Protein AF-A0A0H5R123-F1 (afdb_monomer_lite)

pLDDT: mean 74.41, std 20.27, range [29.59, 94.56]

Sequence (143 aa):
MINVGCIDVSYSIDGHSLGQSYWNNWDANTDRSYTTTIINLALFYDQINVVMILMERGANLLLKDTNGNTALHIASCRGHKTVVTMILNKLEPQAINLRNNAGATALHMAAAYYREDVIKELLKNLANPFITDNYENTALHLA

Secondary structure (DSSP, 8-state):
-----S-------------TTSGGG--TTS-HHHHHHHHHHHHHTT-HHHHHHHHHTT--TT---TTS--HHHHHHHHT-HHHHHHHHHHS-GGGGG---TTS--HHHHHHHTT-HHHHHHHHHTT--TT-B-TTS-BGGGG-

Structure (mmCIF, N/CA/C/O backbone):
data_AF-A0A0H5R123-F1
#
_entry.id   AF-A0A0H5R123-F1
#
loop_
_atom_site.group_PDB
_atom_site.id
_atom_site.type_symbol
_atom_site.label_atom_id
_atom_site.label_alt_id
_atom_site.label_comp_id
_atom_site.label_asym_id
_atom_site.label_entity_id
_atom_site.label_seq_id
_atom_site.pdbx_PDB_ins_code
_atom_site.Cartn_x
_atom_site.Cartn_y
_atom_site.Cartn_z
_atom_site.occupancy
_atom_site.B_iso_or_equiv
_atom_site.auth_seq_id
_atom_site.auth_comp_id
_atom_site.auth_asym_id
_atom_site.auth_atom_id
_atom_site.pdbx_PDB_model_num
ATOM 1 N N . MET A 1 1 ? 21.730 -8.437 -6.287 1.00 29.59 1 MET A N 1
ATOM 2 C CA . MET A 1 1 ? 22.257 -8.116 -4.944 1.00 29.59 1 MET A CA 1
ATOM 3 C C . MET A 1 1 ? 21.079 -7.729 -4.080 1.00 29.59 1 MET A C 1
ATOM 5 O O . MET A 1 1 ? 20.257 -6.933 -4.504 1.00 29.59 1 MET A O 1
ATOM 9 N N . ILE A 1 2 ? 20.953 -8.425 -2.962 1.00 30.33 2 ILE A N 1
ATOM 10 C CA . ILE A 1 2 ? 19.811 -8.459 -2.050 1.00 30.33 2 ILE A CA 1
ATOM 11 C C . ILE A 1 2 ? 20.010 -7.389 -0.973 1.00 30.33 2 ILE A C 1
ATOM 13 O O . ILE A 1 2 ? 21.144 -7.173 -0.556 1.00 30.33 2 ILE A O 1
ATOM 17 N N . ASN A 1 3 ? 18.897 -6.846 -0.475 1.00 32.62 3 ASN A N 1
ATOM 18 C CA . ASN A 1 3 ? 18.767 -6.073 0.764 1.00 32.62 3 ASN A CA 1
ATOM 19 C C . ASN A 1 3 ? 19.077 -4.563 0.693 1.00 32.62 3 ASN A C 1
ATOM 21 O O . ASN A 1 3 ? 20.191 -4.122 0.953 1.00 32.62 3 ASN A O 1
ATOM 25 N N . VAL A 1 4 ? 18.024 -3.769 0.487 1.00 32.66 4 VAL A N 1
ATOM 26 C CA . VAL A 1 4 ? 17.822 -2.531 1.253 1.00 32.66 4 VAL A CA 1
ATOM 27 C C . VAL A 1 4 ? 16.443 -2.626 1.891 1.00 32.66 4 VAL A C 1
ATOM 29 O O . VAL A 1 4 ? 15.412 -2.418 1.255 1.00 32.66 4 VAL A O 1
ATOM 32 N N . GLY A 1 5 ? 16.450 -3.097 3.137 1.00 32.12 5 GLY A N 1
ATOM 33 C CA . GLY A 1 5 ? 15.276 -3.233 3.978 1.00 32.12 5 GLY A CA 1
ATOM 34 C C . GLY A 1 5 ? 14.498 -1.927 4.106 1.00 32.12 5 GLY A C 1
ATOM 35 O O . GLY A 1 5 ? 14.991 -0.842 3.818 1.00 32.12 5 GLY A O 1
ATOM 36 N N . CYS A 1 6 ? 13.260 -2.048 4.573 1.00 35.75 6 CYS A N 1
ATOM 37 C CA . CYS A 1 6 ? 12.328 -0.951 4.821 1.00 35.75 6 CYS A CA 1
ATOM 38 C C . CYS A 1 6 ? 12.787 0.049 5.905 1.00 35.75 6 CYS A C 1
ATOM 40 O O . CYS A 1 6 ? 11.939 0.576 6.620 1.00 35.75 6 CYS A O 1
ATOM 42 N N . ILE A 1 7 ? 14.085 0.262 6.123 1.00 42.41 7 ILE A N 1
ATOM 43 C CA . ILE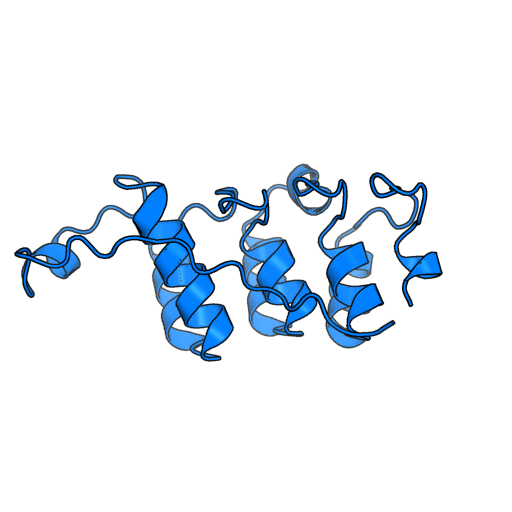 A 1 7 ? 14.592 1.008 7.267 1.00 42.41 7 ILE A CA 1
ATOM 44 C C . ILE A 1 7 ? 15.800 1.856 6.870 1.00 42.41 7 ILE A C 1
ATOM 46 O O . ILE A 1 7 ? 16.879 1.326 6.622 1.00 42.41 7 ILE A O 1
ATOM 50 N N . ASP A 1 8 ? 15.617 3.171 6.947 1.00 34.66 8 ASP A N 1
ATOM 51 C CA . ASP A 1 8 ? 16.628 4.047 7.528 1.00 34.66 8 ASP A CA 1
ATOM 52 C C . ASP A 1 8 ? 16.024 4.615 8.824 1.00 34.66 8 ASP A C 1
ATOM 54 O O . ASP A 1 8 ? 15.088 5.417 8.798 1.00 34.66 8 ASP A O 1
ATOM 58 N N . VAL A 1 9 ? 16.470 4.096 9.972 1.00 38.78 9 VAL A N 1
ATOM 59 C CA . VAL A 1 9 ? 16.158 4.661 11.291 1.00 38.78 9 VAL A CA 1
ATOM 60 C C . VAL A 1 9 ? 17.196 5.733 11.586 1.00 38.78 9 VAL A C 1
ATOM 62 O O . VAL A 1 9 ? 18.144 5.511 12.332 1.00 38.78 9 VAL A O 1
ATOM 65 N N . SER A 1 10 ? 16.989 6.925 11.039 1.00 32.62 10 SER A N 1
ATOM 66 C CA . SER A 1 10 ? 17.633 8.131 11.549 1.00 32.62 10 SER A CA 1
ATOM 67 C C . SER A 1 10 ? 16.579 9.022 12.203 1.00 32.62 10 SER A C 1
ATOM 69 O O . SER A 1 10 ? 16.160 10.033 11.643 1.00 32.62 10 SER A O 1
ATOM 71 N N . TYR A 1 11 ? 16.136 8.647 13.402 1.00 37.53 11 TYR A N 1
ATOM 72 C CA . TYR A 1 11 ? 15.532 9.613 14.314 1.00 37.53 11 TYR A CA 1
ATOM 73 C C . TYR A 1 11 ? 16.334 9.640 15.608 1.00 37.53 11 TYR A C 1
ATOM 75 O O . TYR A 1 11 ? 16.348 8.682 16.379 1.00 37.53 11 TYR A O 1
ATOM 83 N N . SER A 1 12 ? 17.017 10.772 15.793 1.00 38.31 12 SER A N 1
ATOM 84 C CA . SER A 1 12 ? 17.456 11.276 17.088 1.00 38.31 12 SER A CA 1
ATOM 85 C C . SER A 1 12 ? 16.232 11.317 17.991 1.00 38.31 12 SER A C 1
ATOM 87 O O . SER A 1 12 ? 15.294 12.076 17.750 1.00 38.31 12 SER A O 1
ATOM 89 N N . ILE A 1 13 ? 16.197 10.418 18.969 1.00 44.62 13 ILE A N 1
ATOM 90 C CA . ILE A 1 13 ? 15.194 10.447 20.019 1.00 44.62 13 ILE A CA 1
ATOM 91 C C . ILE A 1 13 ? 15.738 11.423 21.051 1.00 44.62 13 ILE A C 1
ATOM 93 O O . ILE A 1 13 ? 16.536 11.050 21.912 1.00 44.62 13 ILE A O 1
ATOM 97 N N . ASP A 1 14 ? 15.287 12.667 20.979 1.00 32.72 14 ASP A N 1
ATOM 98 C CA . ASP A 1 14 ? 15.466 13.653 22.040 1.00 32.72 14 ASP A CA 1
ATOM 99 C C . ASP A 1 14 ? 14.453 13.303 23.143 1.00 32.72 14 ASP A C 1
ATOM 101 O O . ASP A 1 14 ? 13.468 13.990 23.404 1.00 32.72 14 ASP A O 1
ATOM 105 N N . GLY A 1 15 ? 14.639 12.119 23.722 1.00 44.22 15 GLY A N 1
ATOM 106 C CA . GLY A 1 15 ? 13.770 11.538 24.724 1.00 44.22 15 GLY A CA 1
ATOM 107 C C . GLY A 1 15 ? 14.070 12.151 26.074 1.00 44.22 15 GLY A C 1
ATOM 108 O O . GLY A 1 15 ? 14.779 11.547 26.867 1.00 44.22 15 GLY A O 1
ATOM 109 N N . HIS A 1 16 ? 13.523 13.328 26.360 1.00 37.03 16 HIS A N 1
ATOM 110 C CA . HIS A 1 16 ? 13.377 13.770 27.740 1.00 37.03 16 HIS A CA 1
ATOM 111 C C . HIS A 1 16 ? 12.118 14.618 27.915 1.00 37.03 16 HIS A C 1
ATOM 113 O O . HIS A 1 16 ? 12.004 15.723 27.395 1.00 37.03 16 HIS A O 1
ATOM 119 N N . SER A 1 17 ? 11.234 14.100 28.769 1.00 43.31 17 SER A N 1
ATOM 120 C CA . SER A 1 17 ? 9.973 14.682 29.237 1.00 43.31 17 SER A CA 1
ATOM 121 C C . SER A 1 17 ? 8.751 14.345 28.380 1.00 43.31 17 SER A C 1
ATOM 123 O O . SER A 1 17 ? 8.873 14.058 27.203 1.00 43.31 17 SER A O 1
ATOM 125 N N . LEU A 1 18 ? 7.570 14.422 28.999 1.00 38.44 18 LEU A N 1
ATOM 126 C CA . LEU A 1 18 ? 6.217 14.234 28.447 1.00 38.44 18 LEU A CA 1
ATOM 127 C C . LEU A 1 18 ? 5.606 12.839 28.706 1.00 38.44 18 LEU A C 1
ATOM 129 O O . LEU A 1 18 ? 5.521 11.957 27.858 1.00 38.44 18 LEU A O 1
ATOM 133 N N . GLY A 1 19 ? 5.197 12.664 29.969 1.00 37.78 19 GLY A N 1
ATOM 134 C CA . GLY A 1 19 ? 4.576 11.469 30.535 1.00 37.78 19 GLY A CA 1
ATOM 135 C C . GLY A 1 19 ? 3.093 11.253 30.195 1.00 37.78 19 GLY A C 1
ATOM 136 O O . GLY A 1 19 ? 2.514 11.870 29.305 1.00 37.78 19 GLY A O 1
ATOM 137 N N . GLN A 1 20 ? 2.483 10.347 30.966 1.00 32.72 20 GLN A N 1
ATOM 138 C CA . GLN A 1 20 ? 1.150 9.733 30.812 1.00 32.72 20 GLN A CA 1
ATOM 139 C C . GLN A 1 20 ? -0.045 10.692 30.590 1.00 32.72 20 GLN A C 1
ATOM 141 O O . GLN A 1 20 ? -1.119 10.227 30.222 1.00 32.72 20 GLN A O 1
ATOM 146 N N . SER A 1 21 ? 0.113 12.008 30.756 1.00 37.38 21 SER A N 1
ATOM 147 C CA . SER A 1 21 ? -0.920 13.019 30.486 1.00 37.38 21 SER A CA 1
ATOM 148 C C . SER A 1 21 ? -1.123 13.345 28.999 1.00 37.38 21 SER A C 1
ATOM 150 O O . SER A 1 21 ? -2.200 13.817 28.641 1.00 37.38 21 SER A O 1
ATOM 152 N N . TYR A 1 22 ? -0.146 13.071 28.124 1.00 40.22 22 TYR A N 1
ATOM 153 C CA . TYR A 1 22 ? -0.241 13.398 26.690 1.00 40.22 22 TYR A CA 1
ATOM 154 C C . TYR A 1 22 ? -1.237 12.523 25.930 1.00 40.22 22 TYR A C 1
ATOM 156 O O . TYR A 1 22 ? -1.949 13.009 25.059 1.00 40.22 22 TYR A O 1
ATOM 164 N N . TRP A 1 23 ? -1.362 11.251 26.307 1.00 43.12 23 TRP A N 1
ATOM 165 C CA . TRP A 1 23 ? -2.326 10.333 25.695 1.00 43.12 23 TRP A CA 1
ATOM 166 C C . TRP A 1 23 ? -3.781 10.751 25.939 1.00 43.12 23 TRP A C 1
ATOM 168 O O . TRP A 1 23 ? -4.648 10.458 25.119 1.00 43.12 23 TRP A O 1
ATOM 178 N N . ASN A 1 24 ? -4.044 11.462 27.042 1.00 42.03 24 ASN A N 1
ATOM 179 C CA . ASN A 1 24 ? -5.388 11.888 27.435 1.00 42.03 24 ASN A CA 1
ATOM 180 C C . ASN A 1 24 ? -5.867 13.156 26.710 1.00 42.03 24 ASN A C 1
ATOM 182 O O . ASN A 1 24 ? -7.048 13.478 26.799 1.00 42.03 24 ASN A O 1
ATOM 186 N N . ASN A 1 25 ? -4.978 13.861 26.003 1.00 42.59 25 ASN A N 1
ATOM 187 C CA . ASN A 1 25 ? -5.298 15.076 25.247 1.00 42.59 25 ASN A CA 1
ATOM 188 C C . ASN A 1 25 ? -4.677 15.051 23.838 1.00 42.59 25 ASN A C 1
ATOM 190 O O . ASN A 1 25 ? -4.416 16.095 23.250 1.00 42.59 25 ASN A O 1
ATOM 194 N N . TRP A 1 26 ? -4.386 13.847 23.333 1.00 47.72 26 TRP A N 1
ATOM 195 C CA . TRP A 1 26 ? -3.783 13.640 22.023 1.00 47.72 26 TRP A CA 1
ATOM 196 C C . TRP A 1 26 ? -4.794 13.969 20.924 1.00 47.72 26 TRP A C 1
ATOM 198 O O . TRP A 1 26 ? -5.750 13.224 20.696 1.00 47.72 26 TRP A O 1
ATOM 208 N N . ASP A 1 27 ? -4.566 15.072 20.223 1.00 51.28 27 ASP A N 1
ATOM 209 C CA . ASP A 1 27 ? -5.156 15.351 18.927 1.00 51.28 27 ASP A CA 1
ATOM 210 C C . ASP A 1 27 ? -4.254 14.760 17.835 1.00 51.28 27 ASP A C 1
ATOM 212 O O . ASP A 1 27 ? -3.119 15.176 17.614 1.00 51.28 27 ASP A O 1
ATOM 216 N N . ALA A 1 28 ? -4.763 13.768 17.103 1.00 49.78 28 ALA A N 1
ATOM 217 C CA . ALA A 1 28 ? -3.992 13.004 16.117 1.00 49.78 28 ALA A CA 1
ATOM 218 C C . ALA A 1 28 ? -3.407 13.839 14.947 1.00 49.78 28 ALA A C 1
ATOM 220 O O . ALA A 1 28 ? -2.678 13.301 14.108 1.00 49.78 28 ALA A O 1
ATOM 221 N N . ASN A 1 29 ? -3.712 15.141 14.903 1.00 48.16 29 ASN A N 1
ATOM 222 C CA . ASN A 1 29 ? -3.303 16.114 13.891 1.00 48.16 29 ASN A CA 1
ATOM 223 C C . ASN A 1 29 ? -2.134 17.029 14.297 1.00 48.16 29 ASN A C 1
ATOM 225 O O . ASN A 1 29 ? -1.659 17.777 13.443 1.00 48.16 29 ASN A O 1
ATOM 229 N N . THR A 1 30 ? -1.686 17.027 15.553 1.00 48.81 30 THR A N 1
ATOM 230 C CA . THR A 1 30 ? -0.882 18.144 16.084 1.00 48.81 30 THR A CA 1
ATOM 231 C C . THR A 1 30 ? 0.623 17.931 16.041 1.00 48.81 30 THR A C 1
ATOM 233 O O . THR A 1 30 ? 1.373 18.905 16.049 1.00 48.81 30 THR A O 1
ATOM 236 N N . ASP A 1 31 ? 1.077 16.695 15.819 1.00 54.00 31 ASP A N 1
ATOM 237 C CA . ASP A 1 31 ? 2.458 16.458 15.425 1.00 54.00 31 ASP A CA 1
ATOM 238 C C . ASP A 1 31 ? 2.580 15.405 14.313 1.00 54.00 31 ASP A C 1
ATOM 240 O O . ASP A 1 31 ? 2.518 14.186 14.515 1.00 54.00 31 ASP A O 1
ATOM 244 N N . ARG A 1 32 ? 2.751 15.928 13.092 1.00 53.72 32 ARG A N 1
ATOM 245 C CA . ARG A 1 32 ? 2.961 15.209 11.824 1.00 53.72 32 ARG A CA 1
ATOM 246 C C . ARG A 1 32 ? 4.013 14.102 11.939 1.00 53.72 32 ARG A C 1
ATOM 248 O O . ARG A 1 32 ? 3.884 13.075 11.264 1.00 53.72 32 ARG A O 1
ATOM 255 N N . SER A 1 33 ? 5.037 14.320 12.765 1.00 56.03 33 SER A N 1
ATOM 256 C CA . SER A 1 33 ? 6.131 13.373 12.971 1.00 56.03 33 SER A CA 1
ATOM 257 C C . SER A 1 33 ? 5.678 12.178 13.810 1.00 56.03 33 SER A C 1
ATOM 259 O O . SER A 1 33 ? 5.905 11.028 13.433 1.00 56.03 33 SER A O 1
ATOM 261 N N . TYR A 1 34 ? 4.954 12.419 14.904 1.00 58.34 34 TYR A N 1
ATOM 262 C CA . TYR A 1 34 ? 4.645 11.375 15.880 1.00 58.34 34 TYR A CA 1
ATOM 263 C C . TYR A 1 34 ? 3.495 10.475 15.434 1.00 58.34 34 TYR A C 1
ATOM 265 O O . TYR A 1 34 ? 3.623 9.263 15.561 1.00 58.34 34 TYR A O 1
ATOM 273 N N . THR A 1 35 ? 2.413 10.997 14.841 1.00 62.19 35 THR A N 1
ATOM 274 C CA . THR A 1 35 ? 1.289 10.144 14.391 1.00 62.19 35 THR A CA 1
ATOM 275 C C . THR A 1 35 ? 1.727 9.148 13.313 1.00 62.19 35 THR A C 1
ATOM 277 O O . THR A 1 35 ? 1.433 7.954 13.405 1.00 62.19 35 THR A O 1
ATOM 280 N N . THR A 1 36 ? 2.490 9.618 12.322 1.00 65.50 36 THR A N 1
ATOM 281 C CA . THR A 1 36 ? 3.053 8.770 11.258 1.00 65.50 36 THR A CA 1
ATOM 282 C C . THR A 1 36 ? 4.023 7.747 11.837 1.00 65.50 36 THR A C 1
ATOM 284 O O . THR A 1 36 ? 3.942 6.563 11.518 1.00 65.50 36 THR A O 1
ATOM 287 N N . THR A 1 37 ? 4.901 8.185 12.741 1.00 66.94 37 THR A N 1
ATOM 288 C CA . THR A 1 37 ? 5.877 7.311 13.399 1.00 66.94 37 THR A CA 1
ATOM 289 C C . THR A 1 37 ? 5.195 6.238 14.240 1.00 66.94 37 THR A C 1
ATOM 291 O O . THR A 1 37 ? 5.565 5.075 14.143 1.00 66.94 37 THR A O 1
ATOM 294 N N . ILE A 1 38 ? 4.158 6.574 15.010 1.00 67.50 38 ILE A N 1
ATOM 295 C CA . ILE A 1 38 ? 3.439 5.615 15.858 1.00 67.50 38 ILE A CA 1
ATOM 296 C C . ILE A 1 38 ? 2.677 4.594 15.002 1.00 67.50 38 ILE A C 1
ATOM 298 O O . ILE A 1 38 ? 2.758 3.400 15.286 1.00 67.50 38 ILE A O 1
ATOM 302 N N . ILE A 1 39 ? 1.977 5.020 13.940 1.00 71.25 39 ILE A N 1
ATOM 303 C CA . ILE A 1 39 ? 1.286 4.089 13.028 1.00 71.25 39 ILE A CA 1
ATOM 304 C C . ILE A 1 39 ? 2.294 3.178 12.328 1.00 71.25 39 ILE A C 1
ATOM 306 O O . ILE A 1 39 ? 2.074 1.969 12.255 1.00 71.25 39 ILE A O 1
ATOM 310 N N . ASN A 1 40 ? 3.414 3.730 11.859 1.00 68.88 40 ASN A N 1
ATOM 311 C CA . ASN A 1 40 ? 4.467 2.943 11.234 1.00 68.88 40 ASN A CA 1
ATOM 312 C C . ASN A 1 40 ? 5.060 1.940 12.226 1.00 68.88 40 ASN A C 1
ATOM 314 O O . ASN A 1 40 ? 5.098 0.758 11.915 1.00 68.88 40 ASN A O 1
ATOM 318 N N . LEU A 1 41 ? 5.439 2.355 13.436 1.00 68.75 41 LEU A N 1
ATOM 319 C CA . LEU A 1 41 ? 5.939 1.445 14.471 1.00 68.75 41 LEU A CA 1
ATOM 320 C C . LEU A 1 41 ? 4.919 0.346 14.799 1.00 68.75 41 LEU A C 1
ATOM 322 O O . LEU A 1 41 ? 5.281 -0.826 14.873 1.00 68.75 41 LEU A O 1
ATOM 326 N N . ALA A 1 42 ? 3.638 0.689 14.921 1.00 77.69 42 ALA A N 1
ATOM 327 C CA . ALA A 1 42 ? 2.589 -0.294 15.164 1.00 77.69 42 ALA A CA 1
ATOM 328 C C . ALA A 1 42 ? 2.447 -1.290 13.996 1.00 77.69 42 ALA A C 1
ATOM 330 O O . ALA A 1 42 ? 2.333 -2.490 14.230 1.00 77.69 42 ALA A O 1
ATOM 331 N N . LEU A 1 43 ? 2.552 -0.836 12.744 1.00 72.50 43 LEU A N 1
ATOM 332 C CA . LEU A 1 43 ? 2.634 -1.714 11.570 1.00 72.50 43 LEU A CA 1
ATOM 333 C C . LEU A 1 43 ? 3.929 -2.540 11.533 1.00 72.50 43 LEU A C 1
ATOM 335 O O . LEU A 1 43 ? 3.941 -3.645 10.998 1.00 72.50 43 LEU A O 1
ATOM 339 N N . PHE A 1 44 ? 5.021 -2.034 12.099 1.00 70.50 44 PHE A N 1
ATOM 340 C CA . PHE A 1 44 ? 6.297 -2.741 12.174 1.00 70.50 44 PHE A CA 1
ATOM 341 C C . PHE A 1 44 ? 6.266 -3.900 13.169 1.00 70.50 44 PHE A C 1
ATOM 343 O O . PHE A 1 44 ? 6.828 -4.955 12.870 1.00 70.50 44 PHE A O 1
ATOM 350 N N . TYR A 1 45 ? 5.617 -3.701 14.317 1.00 72.44 45 TYR A N 1
ATOM 351 C CA . TYR A 1 45 ? 5.491 -4.685 15.396 1.00 72.44 45 TYR A CA 1
ATOM 352 C C . TYR A 1 45 ? 4.209 -5.528 15.317 1.00 72.44 45 TYR A C 1
ATOM 354 O O . TYR A 1 45 ? 3.866 -6.189 16.294 1.00 72.44 45 TYR A O 1
ATOM 362 N N . ASP A 1 46 ? 3.495 -5.481 14.187 1.00 74.50 46 ASP A N 1
ATOM 363 C CA . ASP A 1 46 ? 2.223 -6.188 13.963 1.00 74.50 46 ASP A CA 1
ATOM 364 C C . ASP A 1 46 ? 1.149 -5.889 15.032 1.00 74.50 46 ASP A C 1
ATOM 366 O O . ASP A 1 46 ? 0.300 -6.699 15.398 1.00 74.50 46 ASP A O 1
ATOM 370 N N . GLN A 1 47 ? 1.172 -4.663 15.554 1.00 78.00 47 GLN A N 1
ATOM 371 C CA . GLN A 1 47 ? 0.235 -4.165 16.556 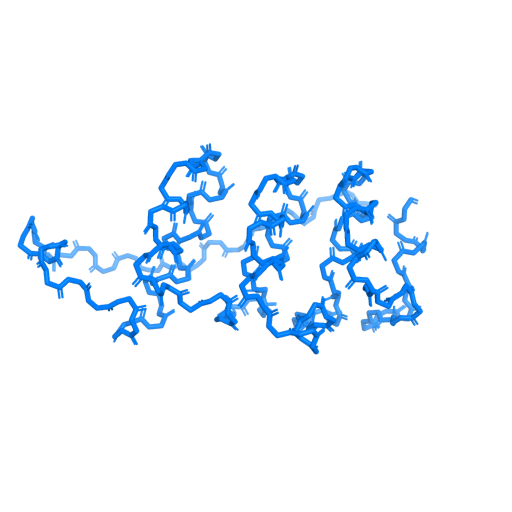1.00 78.00 47 GLN A CA 1
ATOM 372 C C . GLN A 1 47 ? -1.017 -3.603 15.879 1.00 78.00 47 GLN A C 1
ATOM 374 O O . GLN A 1 47 ? -1.337 -2.417 16.003 1.00 78.00 47 GLN A O 1
ATOM 379 N N . ILE A 1 48 ? -1.746 -4.461 15.159 1.00 76.69 48 ILE A N 1
ATOM 380 C CA . ILE A 1 48 ? -2.949 -4.081 14.398 1.00 76.69 48 ILE A CA 1
ATOM 381 C C . ILE A 1 48 ? -3.963 -3.351 15.293 1.00 76.69 48 ILE A C 1
ATOM 383 O O . ILE A 1 48 ? -4.521 -2.340 14.882 1.00 76.69 48 ILE A O 1
ATOM 387 N N . ASN A 1 49 ? -4.136 -3.789 16.544 1.00 78.31 49 ASN A N 1
ATOM 388 C CA . ASN A 1 49 ? -5.048 -3.155 17.505 1.00 78.31 49 ASN A CA 1
ATOM 389 C C . ASN A 1 49 ? -4.713 -1.681 17.766 1.00 78.31 49 ASN A C 1
ATOM 391 O O . ASN A 1 49 ? -5.610 -0.843 17.822 1.00 78.31 49 ASN A O 1
ATOM 395 N N . VAL A 1 50 ? -3.426 -1.353 17.883 1.00 76.00 50 VAL A N 1
ATOM 396 C CA . VAL A 1 50 ? -2.977 0.030 18.086 1.00 76.00 50 VAL A CA 1
ATOM 397 C C . VAL A 1 50 ? -3.259 0.852 16.834 1.00 76.00 50 VAL A C 1
ATOM 399 O O . VAL A 1 50 ? -3.807 1.947 16.934 1.00 76.00 50 VAL A O 1
ATOM 402 N N . VAL A 1 51 ? -2.968 0.300 15.652 1.00 76.75 51 VAL A N 1
ATOM 403 C CA . VAL A 1 51 ? -3.270 0.954 14.372 1.00 76.75 51 VAL A CA 1
ATOM 404 C C . VAL A 1 51 ? -4.767 1.256 14.251 1.00 76.75 51 VAL A C 1
ATOM 406 O O . VAL A 1 51 ? -5.129 2.383 13.923 1.00 76.75 51 VAL A O 1
ATOM 409 N N . MET A 1 52 ? -5.634 0.294 14.578 1.00 76.62 52 MET A N 1
ATOM 410 C CA . MET A 1 52 ? -7.090 0.471 14.531 1.00 76.62 52 MET A CA 1
ATOM 411 C C . MET A 1 52 ? -7.563 1.612 15.434 1.00 76.62 52 MET A C 1
ATOM 413 O O . MET A 1 52 ? -8.260 2.508 14.964 1.00 76.62 52 MET A O 1
ATOM 417 N N . ILE A 1 53 ? -7.121 1.638 16.695 1.00 77.31 53 ILE A N 1
ATOM 418 C CA . ILE A 1 53 ? -7.505 2.683 17.657 1.00 77.31 53 ILE A CA 1
ATOM 419 C C . ILE A 1 53 ? -7.077 4.074 17.164 1.00 77.31 53 ILE A C 1
ATOM 421 O O . ILE A 1 53 ? -7.825 5.045 17.294 1.00 77.31 53 ILE A O 1
ATOM 425 N N . LEU A 1 54 ? -5.882 4.193 16.580 1.00 75.25 54 LEU A N 1
ATOM 426 C CA . LEU A 1 54 ? -5.393 5.465 16.036 1.00 75.25 54 LEU A CA 1
ATOM 427 C C . LEU A 1 54 ? -6.242 5.915 14.836 1.00 75.25 54 LEU A C 1
ATOM 429 O O . LEU A 1 54 ? -6.588 7.092 14.731 1.00 75.25 54 LEU A O 1
ATOM 433 N N . MET A 1 55 ? -6.636 4.984 13.965 1.00 75.38 55 MET A N 1
ATOM 434 C CA . MET A 1 55 ? -7.514 5.266 12.821 1.00 75.38 55 MET A CA 1
ATOM 435 C C . MET A 1 55 ? -8.939 5.646 13.231 1.00 75.38 55 MET A C 1
ATOM 437 O O . MET A 1 55 ? -9.569 6.483 12.580 1.00 75.38 55 MET A O 1
ATOM 441 N N . GLU A 1 56 ? -9.466 5.0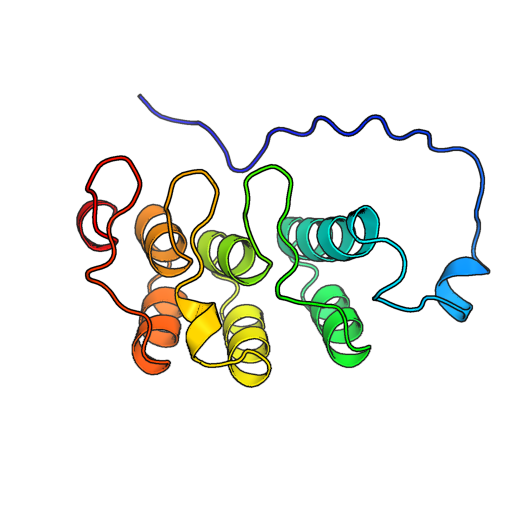46 14.298 1.00 77.44 56 GLU A N 1
ATOM 442 C CA . GLU A 1 56 ? -10.766 5.406 14.876 1.00 77.44 56 GLU A CA 1
ATOM 443 C C . GLU A 1 56 ? -10.751 6.811 15.478 1.00 77.44 56 GLU A C 1
ATOM 445 O O . GLU A 1 56 ? -11.729 7.545 15.352 1.00 77.44 56 GLU A O 1
ATOM 450 N N . ARG A 1 57 ? -9.614 7.227 16.044 1.00 73.81 57 ARG A N 1
ATOM 451 C CA . ARG A 1 57 ? -9.399 8.578 16.585 1.00 73.81 57 ARG A CA 1
ATOM 452 C C . ARG A 1 57 ? -9.106 9.647 15.528 1.00 73.81 57 ARG A C 1
ATOM 454 O O . ARG A 1 57 ? -8.796 10.780 15.883 1.00 73.81 57 ARG A O 1
ATOM 461 N N . GLY A 1 58 ? -9.220 9.314 14.243 1.00 70.12 58 GLY A N 1
ATOM 462 C CA . GLY A 1 58 ? -9.055 10.276 13.153 1.00 70.12 58 GLY A CA 1
ATOM 463 C C . GLY A 1 58 ? -7.600 10.577 12.803 1.00 70.12 58 GLY A C 1
ATOM 464 O O . GLY A 1 58 ? -7.310 11.660 12.299 1.00 70.12 58 GLY A O 1
ATOM 465 N N . ALA A 1 59 ? -6.677 9.642 13.050 1.00 72.56 59 ALA A N 1
ATOM 466 C CA . ALA A 1 59 ? -5.308 9.792 12.579 1.00 72.56 59 ALA A CA 1
ATOM 467 C C . ALA A 1 59 ? -5.251 9.962 11.054 1.00 72.56 59 ALA A C 1
ATOM 469 O O . ALA A 1 59 ? -5.899 9.236 10.296 1.00 72.56 59 ALA A O 1
ATOM 470 N N . ASN A 1 60 ? -4.443 10.920 10.603 1.00 73.88 60 ASN A N 1
ATOM 471 C CA . ASN A 1 60 ? -4.314 11.229 9.189 1.00 73.88 60 ASN A CA 1
ATOM 472 C C . ASN A 1 60 ? -3.487 10.153 8.455 1.00 73.88 60 ASN A C 1
ATOM 474 O O . ASN A 1 60 ? -2.275 10.041 8.628 1.00 73.88 60 ASN A O 1
ATOM 478 N N . LEU A 1 61 ? -4.160 9.389 7.591 1.00 75.56 61 LEU A N 1
ATOM 479 C CA . LEU A 1 61 ? -3.596 8.275 6.816 1.00 75.56 61 LEU A CA 1
ATOM 480 C C . LEU A 1 61 ? -2.773 8.706 5.595 1.00 75.56 61 LEU A C 1
ATOM 482 O O . LEU A 1 61 ? -2.057 7.890 5.010 1.00 75.56 61 LEU A O 1
ATOM 486 N N . LEU A 1 62 ? -2.889 9.975 5.199 1.00 78.31 62 LEU A N 1
ATOM 487 C CA . LEU A 1 62 ? -2.202 10.555 4.043 1.00 78.31 62 LEU A CA 1
ATOM 488 C C . LEU A 1 62 ? -0.820 11.106 4.394 1.00 78.31 62 LEU A C 1
ATOM 490 O O . LEU A 1 62 ? -0.084 11.532 3.500 1.00 78.31 62 LEU A O 1
ATOM 494 N N . LEU A 1 63 ? -0.467 11.117 5.681 1.00 76.44 63 LEU A N 1
ATOM 495 C CA . LEU A 1 63 ? 0.849 11.552 6.113 1.00 76.44 63 LEU A CA 1
ATOM 496 C C . LEU A 1 63 ? 1.923 10.622 5.552 1.00 76.44 63 LEU A C 1
ATOM 498 O O . LEU A 1 63 ? 1.765 9.402 5.508 1.00 76.44 63 LEU A O 1
ATOM 502 N N . LYS A 1 64 ? 3.011 11.244 5.103 1.00 80.00 64 LYS A N 1
ATOM 503 C CA . LYS A 1 64 ? 4.170 10.573 4.527 1.00 80.00 64 LYS A CA 1
ATOM 504 C C . LYS A 1 64 ? 5.320 10.563 5.528 1.00 80.00 64 LYS A C 1
ATOM 506 O O . LYS A 1 64 ? 5.567 11.589 6.166 1.00 80.00 64 LYS A O 1
ATOM 511 N N . ASP A 1 65 ? 6.019 9.438 5.620 1.00 75.69 65 ASP A N 1
ATOM 512 C CA . ASP A 1 65 ? 7.303 9.338 6.316 1.00 75.69 65 ASP A CA 1
ATOM 513 C C . ASP A 1 65 ? 8.436 10.032 5.528 1.00 75.69 65 ASP A C 1
ATOM 515 O O . ASP A 1 65 ? 8.212 10.643 4.476 1.00 75.69 65 ASP A O 1
ATOM 519 N N . THR A 1 66 ? 9.668 9.941 6.032 1.00 79.12 66 THR A N 1
ATOM 520 C CA . THR A 1 66 ? 10.878 10.494 5.394 1.00 79.12 66 THR A CA 1
ATOM 521 C C . THR A 1 66 ? 11.128 9.945 3.988 1.00 79.12 66 THR A C 1
ATOM 523 O O . THR A 1 66 ? 11.668 10.648 3.135 1.00 79.12 66 THR A O 1
ATOM 526 N N . ASN A 1 67 ? 10.664 8.727 3.715 1.00 77.81 67 ASN A N 1
ATOM 527 C CA . ASN A 1 67 ? 10.784 8.045 2.430 1.00 77.81 67 ASN A CA 1
ATOM 528 C C . ASN A 1 67 ? 9.567 8.296 1.521 1.00 77.81 67 ASN A C 1
ATOM 530 O O . ASN A 1 67 ? 9.470 7.743 0.421 1.00 77.81 67 ASN A O 1
ATOM 534 N N . GLY A 1 68 ? 8.633 9.148 1.947 1.00 83.81 68 GLY A N 1
ATOM 535 C CA . GLY A 1 68 ? 7.422 9.456 1.202 1.00 83.81 68 GLY A CA 1
ATOM 536 C C . GLY A 1 68 ? 6.328 8.390 1.329 1.00 83.81 68 GLY A C 1
ATOM 537 O O . GLY A 1 68 ? 5.318 8.488 0.627 1.00 83.81 68 GLY A O 1
ATOM 538 N N . ASN A 1 69 ? 6.505 7.376 2.178 1.00 84.69 69 ASN A N 1
ATOM 539 C CA . ASN A 1 69 ? 5.543 6.296 2.360 1.00 84.69 69 ASN A CA 1
ATOM 540 C C . ASN A 1 69 ? 4.383 6.752 3.238 1.00 84.69 69 ASN A C 1
ATOM 542 O O . ASN A 1 69 ? 4.572 7.308 4.317 1.00 84.69 69 ASN A O 1
ATOM 546 N N . THR A 1 70 ? 3.173 6.444 2.790 1.00 86.75 70 THR A N 1
ATOM 547 C CA . THR A 1 70 ? 1.962 6.538 3.613 1.00 86.75 70 THR A CA 1
ATOM 548 C C . THR A 1 70 ? 1.730 5.244 4.388 1.00 86.75 70 THR A C 1
ATOM 550 O O . THR A 1 70 ? 2.315 4.205 4.066 1.00 86.75 70 THR A O 1
ATOM 553 N N . ALA A 1 71 ? 0.795 5.263 5.342 1.00 84.56 71 ALA A N 1
ATOM 554 C CA . ALA A 1 71 ? 0.370 4.059 6.061 1.00 84.56 71 ALA A CA 1
ATOM 555 C C . ALA A 1 71 ? -0.030 2.911 5.109 1.00 84.56 71 ALA A C 1
ATOM 557 O O . ALA A 1 71 ? 0.252 1.746 5.387 1.00 84.56 71 ALA A O 1
ATOM 558 N N . LEU A 1 72 ? -0.619 3.237 3.948 1.00 89.69 72 LEU A N 1
ATOM 559 C CA . LEU A 1 72 ? -0.994 2.251 2.932 1.00 89.69 72 LEU A CA 1
ATOM 560 C C . LEU A 1 72 ? 0.226 1.555 2.308 1.00 89.69 72 LEU A C 1
ATOM 562 O O . LEU A 1 72 ? 0.175 0.349 2.085 1.00 89.69 72 LEU A O 1
ATOM 566 N N . HIS A 1 73 ? 1.325 2.273 2.056 1.00 90.00 73 HIS A N 1
ATOM 567 C CA . HIS A 1 73 ? 2.556 1.680 1.514 1.00 90.00 73 HIS A CA 1
ATOM 568 C C . HIS A 1 73 ? 3.145 0.658 2.490 1.00 90.00 73 HIS A C 1
ATOM 570 O O . HIS A 1 73 ? 3.427 -0.479 2.107 1.00 90.00 73 HIS A O 1
ATOM 576 N N . ILE A 1 74 ? 3.264 1.048 3.763 1.00 86.25 74 ILE A N 1
ATOM 577 C CA . ILE A 1 74 ? 3.837 0.201 4.813 1.00 86.25 74 ILE A CA 1
ATOM 578 C C . ILE A 1 74 ? 2.954 -1.026 5.061 1.00 86.25 74 ILE A C 1
ATOM 580 O O . ILE A 1 74 ? 3.453 -2.153 5.047 1.00 86.25 74 ILE A O 1
ATOM 584 N N . ALA A 1 75 ? 1.638 -0.837 5.208 1.00 88.50 75 ALA A N 1
ATOM 585 C CA . ALA A 1 75 ? 0.697 -1.944 5.379 1.00 88.50 75 ALA A CA 1
ATOM 586 C C . ALA A 1 75 ? 0.719 -2.910 4.180 1.00 88.50 75 ALA A C 1
ATOM 588 O O . ALA A 1 75 ? 0.620 -4.126 4.366 1.00 88.50 75 ALA A O 1
ATOM 589 N N . SER A 1 76 ? 0.915 -2.384 2.965 1.00 91.19 76 SER A N 1
ATOM 590 C CA . SER A 1 76 ? 0.955 -3.191 1.744 1.00 91.19 76 SER A CA 1
ATOM 591 C C . SER A 1 76 ? 2.223 -4.031 1.620 1.00 91.19 76 SER A C 1
ATOM 593 O O . SER A 1 76 ? 2.133 -5.218 1.327 1.00 91.19 76 SER A O 1
ATOM 595 N N . CYS A 1 77 ? 3.389 -3.455 1.922 1.00 89.06 77 CYS A N 1
ATOM 596 C CA . CYS A 1 77 ? 4.664 -4.178 2.026 1.00 89.06 77 CYS A CA 1
ATOM 597 C C . CYS A 1 77 ? 4.581 -5.333 3.044 1.00 89.06 77 CYS A C 1
ATOM 599 O O . CYS A 1 77 ? 5.045 -6.456 2.804 1.00 89.06 77 CYS A O 1
ATOM 601 N N . ARG A 1 78 ? 3.958 -5.067 4.196 1.00 85.62 78 ARG A N 1
ATOM 602 C CA . ARG A 1 78 ? 3.864 -6.025 5.304 1.00 85.62 78 ARG A CA 1
ATOM 603 C C . ARG A 1 78 ? 2.824 -7.117 5.093 1.00 85.62 78 ARG A C 1
ATOM 605 O O . ARG A 1 78 ? 2.901 -8.145 5.753 1.00 85.62 78 ARG A O 1
ATOM 612 N N . GLY A 1 79 ? 1.896 -6.938 4.156 1.00 86.62 79 GLY A N 1
ATOM 613 C CA . GLY A 1 79 ? 0.823 -7.903 3.926 1.00 86.62 79 GLY A CA 1
ATOM 614 C C . GLY A 1 79 ? -0.330 -7.781 4.925 1.00 86.62 79 GLY A C 1
ATOM 615 O O . GLY A 1 79 ? -1.117 -8.713 5.062 1.00 86.62 79 GLY A O 1
ATOM 616 N N . HIS A 1 80 ? -0.453 -6.653 5.633 1.00 88.50 80 HIS A N 1
ATOM 617 C CA . HIS A 1 80 ? -1.479 -6.449 6.660 1.00 88.50 80 HIS A CA 1
ATOM 618 C C . HIS A 1 80 ? -2.837 -6.136 6.020 1.00 88.50 80 HIS A C 1
ATOM 620 O O . HIS A 1 80 ? -3.323 -5.005 6.079 1.00 88.50 80 HIS A O 1
ATOM 626 N N . LYS A 1 81 ? -3.458 -7.146 5.401 1.00 89.62 81 LYS A N 1
ATOM 627 C CA . LYS A 1 81 ? -4.709 -7.010 4.639 1.00 89.62 81 LYS A CA 1
ATOM 628 C C . LYS A 1 81 ? -5.801 -6.270 5.414 1.00 89.62 81 LYS A C 1
ATOM 630 O O . LYS A 1 81 ? -6.395 -5.349 4.873 1.00 89.62 81 LYS A O 1
ATOM 635 N N . THR A 1 82 ? -6.037 -6.627 6.677 1.00 88.75 82 THR A N 1
ATOM 636 C CA . THR A 1 82 ? -7.068 -5.988 7.514 1.00 88.75 82 THR A CA 1
ATOM 637 C C . THR A 1 82 ? -6.857 -4.481 7.620 1.00 88.75 82 THR A C 1
ATOM 639 O O . THR A 1 82 ? -7.799 -3.708 7.456 1.00 88.75 82 THR A O 1
ATOM 642 N N . VAL A 1 83 ? -5.608 -4.058 7.830 1.00 86.81 83 VAL A N 1
ATOM 643 C CA . VAL A 1 83 ? -5.264 -2.638 7.895 1.00 86.81 83 VAL A CA 1
ATOM 644 C C . VAL A 1 83 ? -5.416 -1.978 6.528 1.00 86.81 83 VAL A C 1
ATOM 646 O O . VAL A 1 83 ? -5.971 -0.888 6.445 1.00 86.81 83 VAL A O 1
ATOM 649 N N . VAL A 1 84 ? -4.983 -2.641 5.452 1.00 90.44 84 VAL A 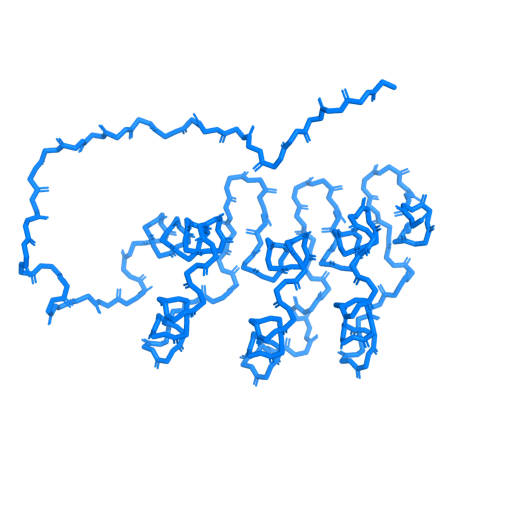N 1
ATOM 650 C CA . VAL A 1 84 ? -5.169 -2.149 4.079 1.00 90.44 84 VAL A CA 1
ATOM 651 C C . VAL A 1 84 ? -6.652 -1.907 3.795 1.00 90.44 84 VAL A C 1
ATOM 653 O O . VAL A 1 84 ? -7.009 -0.804 3.396 1.00 90.44 84 VAL A O 1
ATOM 656 N N . THR A 1 85 ? -7.532 -2.868 4.081 1.00 90.25 85 THR A N 1
ATOM 657 C CA . THR A 1 85 ? -8.983 -2.711 3.899 1.00 90.25 85 THR A CA 1
ATOM 658 C C . THR A 1 85 ? -9.541 -1.546 4.720 1.00 90.25 85 THR A C 1
ATOM 660 O O . THR A 1 85 ? -10.325 -0.753 4.204 1.00 90.25 85 THR A O 1
ATOM 663 N N . MET A 1 86 ? -9.128 -1.392 5.982 1.00 86.62 86 MET A N 1
ATOM 664 C CA . MET A 1 86 ? -9.577 -0.270 6.819 1.00 86.62 86 MET A CA 1
ATOM 665 C C . MET A 1 86 ? -9.111 1.083 6.294 1.00 86.62 86 MET A C 1
ATOM 667 O O . MET A 1 86 ? -9.898 2.030 6.282 1.00 86.62 86 MET A O 1
ATOM 671 N N . ILE A 1 87 ? -7.853 1.170 5.849 1.00 87.25 87 ILE A N 1
ATOM 672 C CA . ILE A 1 87 ? -7.314 2.379 5.230 1.00 87.25 87 ILE A CA 1
ATOM 673 C C . ILE A 1 87 ? -8.129 2.701 3.984 1.00 87.25 87 ILE A C 1
ATOM 675 O O . ILE A 1 87 ? -8.638 3.808 3.891 1.00 87.25 87 ILE A O 1
ATOM 679 N N . LEU A 1 88 ? -8.315 1.740 3.076 1.00 88.25 88 LEU A N 1
ATOM 680 C CA . LEU A 1 88 ? -9.052 1.935 1.824 1.00 88.25 88 LEU A CA 1
ATOM 681 C C . LEU A 1 88 ? -10.498 2.395 2.053 1.00 88.25 88 LEU A C 1
ATOM 683 O O . LEU A 1 88 ? -10.961 3.280 1.347 1.00 88.25 88 LEU A O 1
ATOM 687 N N . ASN A 1 89 ? -11.177 1.881 3.083 1.00 86.94 89 ASN A N 1
ATOM 688 C CA . ASN A 1 89 ? -12.534 2.313 3.438 1.00 86.94 89 ASN A CA 1
ATOM 689 C C . ASN A 1 89 ? -12.613 3.762 3.952 1.00 86.94 89 ASN A C 1
ATOM 691 O O . ASN A 1 89 ? -13.686 4.361 3.927 1.00 86.94 89 ASN A O 1
ATOM 695 N N . LYS A 1 90 ? -11.510 4.308 4.474 1.00 82.19 90 LYS A N 1
ATOM 696 C CA . LYS A 1 90 ? -11.420 5.686 4.988 1.00 82.19 90 LYS A CA 1
ATOM 697 C C . LYS A 1 90 ? -10.734 6.643 4.010 1.00 82.19 90 LYS A C 1
ATOM 699 O O . LYS A 1 90 ? -10.724 7.846 4.255 1.00 82.19 90 LYS A O 1
ATOM 704 N N . LEU A 1 91 ? -10.102 6.117 2.966 1.00 81.50 91 LEU A N 1
ATOM 705 C CA . LEU A 1 91 ? -9.272 6.871 2.042 1.00 81.50 91 LEU A CA 1
ATOM 706 C C . LEU A 1 91 ? -10.109 7.377 0.868 1.00 81.50 91 LEU A C 1
ATOM 708 O O 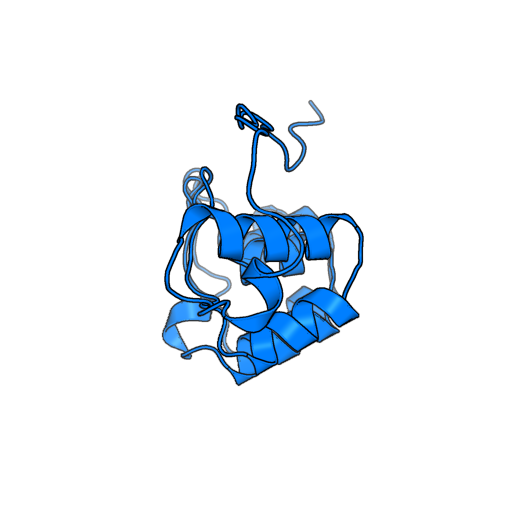. LEU A 1 91 ? -10.904 6.635 0.299 1.00 81.50 91 LEU A O 1
ATOM 712 N N . GLU A 1 92 ? -9.862 8.615 0.445 1.00 80.06 92 GLU A N 1
ATOM 713 C CA . GLU A 1 92 ? -10.398 9.101 -0.825 1.00 80.06 92 GLU A CA 1
ATOM 714 C C . GLU A 1 92 ? -9.856 8.252 -1.994 1.00 80.06 92 GLU A C 1
ATOM 716 O O . GLU A 1 92 ? -8.657 7.936 -2.011 1.00 80.06 92 GLU A O 1
ATOM 721 N N . PRO A 1 93 ? -10.675 7.914 -3.008 1.00 74.50 93 PRO A N 1
ATOM 722 C CA . PRO A 1 93 ? -10.277 7.015 -4.095 1.00 74.50 93 PRO A CA 1
ATOM 723 C C . PRO A 1 93 ? -8.999 7.437 -4.832 1.00 74.50 93 PRO A C 1
ATOM 725 O O . PRO A 1 93 ? -8.244 6.595 -5.311 1.00 74.50 93 PRO A O 1
ATOM 728 N N . GLN A 1 94 ? -8.711 8.740 -4.912 1.00 74.88 94 GLN A N 1
ATOM 729 C CA . GLN A 1 94 ? -7.515 9.249 -5.592 1.00 74.88 94 GLN A CA 1
ATOM 730 C C . GLN A 1 94 ? -6.222 8.944 -4.822 1.00 74.88 94 GLN A C 1
ATOM 732 O O . GLN A 1 94 ? -5.146 8.894 -5.421 1.00 74.88 94 GLN A O 1
ATOM 737 N N . ALA A 1 95 ? -6.301 8.715 -3.510 1.00 84.25 95 ALA A N 1
ATOM 738 C CA . ALA A 1 95 ? -5.122 8.535 -2.676 1.00 84.25 95 ALA A CA 1
ATOM 739 C C . ALA A 1 95 ? -4.555 7.100 -2.680 1.00 84.25 95 ALA A C 1
ATOM 741 O O . ALA A 1 95 ? -3.425 6.896 -2.231 1.00 84.25 95 ALA A O 1
ATOM 742 N N . ILE A 1 96 ? -5.265 6.116 -3.251 1.00 89.31 96 ILE A N 1
ATOM 743 C CA . ILE A 1 96 ? -4.767 4.732 -3.398 1.00 89.31 96 ILE A CA 1
ATOM 744 C C . ILE A 1 96 ? -3.501 4.648 -4.269 1.00 89.31 96 ILE A C 1
ATOM 746 O O . ILE A 1 96 ? -2.643 3.790 -4.068 1.00 89.31 96 ILE A O 1
ATOM 750 N N . ASN A 1 97 ? -3.371 5.581 -5.214 1.00 92.06 97 ASN A N 1
ATOM 751 C CA . ASN A 1 97 ? -2.295 5.646 -6.200 1.00 92.06 97 ASN A CA 1
ATOM 752 C C . ASN A 1 97 ? -1.192 6.644 -5.816 1.00 92.06 97 ASN A C 1
ATOM 754 O O . ASN A 1 97 ? -0.371 7.010 -6.661 1.00 92.06 97 ASN A O 1
ATOM 758 N N . LEU A 1 98 ? -1.170 7.118 -4.563 1.00 91.88 98 LEU A N 1
ATOM 759 C CA . LEU A 1 98 ? -0.094 7.984 -4.091 1.00 91.88 98 LEU A CA 1
ATOM 760 C C . LEU A 1 98 ? 1.257 7.297 -4.267 1.00 91.88 98 LEU A C 1
ATOM 762 O O . LEU A 1 98 ? 1.401 6.105 -4.009 1.00 91.88 98 LEU A O 1
ATOM 766 N N . ARG A 1 99 ? 2.241 8.092 -4.688 1.00 92.94 99 ARG A N 1
ATOM 767 C CA . ARG A 1 99 ? 3.618 7.657 -4.907 1.00 92.94 99 ARG A CA 1
ATOM 768 C C . ARG A 1 99 ? 4.503 8.095 -3.742 1.00 92.94 99 ARG A C 1
ATOM 770 O O . ARG A 1 99 ? 4.364 9.227 -3.245 1.00 92.94 99 ARG A O 1
ATOM 777 N N . ASN A 1 100 ? 5.396 7.207 -3.316 1.00 88.69 100 ASN A N 1
ATOM 778 C CA . ASN A 1 100 ? 6.479 7.526 -2.387 1.00 88.69 100 ASN A CA 1
ATOM 779 C C . ASN A 1 100 ? 7.657 8.211 -3.112 1.00 88.69 100 ASN A C 1
ATOM 781 O O . ASN A 1 100 ? 7.566 8.512 -4.305 1.00 88.69 100 ASN A O 1
ATOM 785 N N . ASN A 1 101 ? 8.766 8.473 -2.412 1.00 89.25 101 ASN A N 1
ATOM 786 C CA . ASN A 1 101 ? 9.916 9.176 -3.002 1.00 89.25 101 ASN A CA 1
ATOM 787 C C . ASN A 1 101 ? 10.609 8.369 -4.117 1.00 89.25 101 ASN A C 1
ATOM 789 O O . ASN A 1 101 ? 11.229 8.958 -4.998 1.00 89.25 101 ASN A O 1
ATOM 793 N N . ALA A 1 102 ? 10.464 7.040 -4.120 1.00 87.38 102 ALA A N 1
ATOM 794 C CA . ALA A 1 102 ? 10.937 6.161 -5.192 1.00 87.38 102 ALA A CA 1
ATOM 795 C C . ALA A 1 102 ? 9.955 6.077 -6.379 1.00 87.38 102 ALA A C 1
ATOM 797 O O . ALA A 1 102 ? 10.181 5.323 -7.323 1.00 87.38 102 ALA A O 1
ATOM 798 N N . GLY A 1 103 ? 8.847 6.821 -6.339 1.00 91.25 103 GLY A N 1
ATOM 799 C CA . GLY A 1 103 ? 7.794 6.752 -7.348 1.00 91.25 103 GLY A CA 1
ATOM 800 C C . GLY A 1 103 ? 6.892 5.522 -7.215 1.00 91.25 103 GLY A C 1
ATOM 801 O O . GLY A 1 103 ? 5.955 5.386 -8.003 1.00 91.25 103 GLY A O 1
ATOM 802 N N . ALA A 1 104 ? 7.136 4.653 -6.233 1.00 92.50 104 ALA A N 1
ATOM 803 C CA . ALA A 1 104 ? 6.389 3.424 -6.019 1.00 92.50 104 ALA A CA 1
ATOM 804 C C . ALA A 1 104 ? 5.030 3.713 -5.369 1.00 92.50 104 ALA A C 1
ATOM 806 O O . ALA A 1 104 ? 4.912 4.594 -4.518 1.00 92.50 104 ALA A O 1
ATOM 807 N N . THR A 1 105 ? 4.015 2.947 -5.764 1.00 94.56 105 THR A N 1
ATOM 808 C CA . THR A 1 105 ? 2.681 2.953 -5.140 1.00 94.56 105 THR A CA 1
ATOM 809 C C . THR A 1 105 ? 2.547 1.817 -4.126 1.00 94.56 105 THR A C 1
ATOM 811 O O . THR A 1 105 ? 3.377 0.905 -4.069 1.00 94.56 105 THR A O 1
ATOM 814 N N 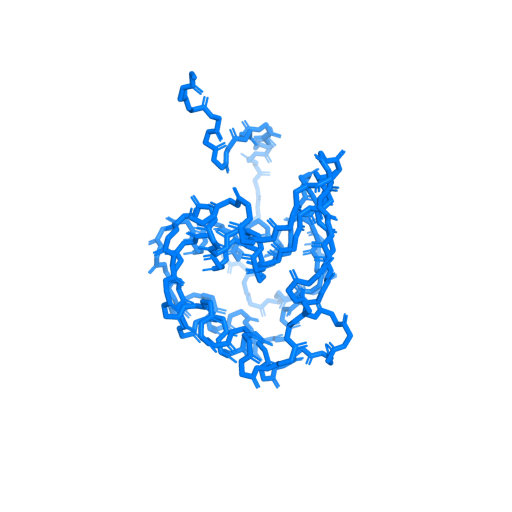. ALA A 1 106 ? 1.451 1.803 -3.365 1.00 93.44 106 ALA A N 1
ATOM 815 C CA . ALA A 1 106 ? 1.102 0.676 -2.500 1.00 93.44 106 ALA A CA 1
ATOM 816 C C . ALA A 1 106 ? 1.071 -0.674 -3.246 1.00 93.44 106 ALA A C 1
ATOM 818 O O . ALA A 1 106 ? 1.474 -1.695 -2.692 1.00 93.44 106 ALA A O 1
ATOM 819 N N . LEU A 1 107 ? 0.667 -0.674 -4.522 1.00 94.12 107 LEU A N 1
ATOM 820 C CA . LEU A 1 107 ? 0.637 -1.875 -5.356 1.00 94.12 107 LEU A CA 1
ATOM 821 C C . LEU A 1 107 ? 2.044 -2.362 -5.737 1.00 94.12 107 LEU A C 1
ATOM 823 O O . LEU A 1 107 ? 2.284 -3.564 -5.712 1.00 94.12 107 LEU A O 1
ATOM 827 N N . HIS A 1 108 ? 2.989 -1.450 -6.003 1.00 94.12 108 HIS A N 1
ATOM 828 C CA . HIS A 1 108 ? 4.402 -1.809 -6.196 1.00 94.12 108 HIS A CA 1
ATOM 829 C C . HIS A 1 108 ? 4.981 -2.455 -4.936 1.00 94.12 108 HIS A C 1
ATOM 831 O O . HIS A 1 108 ? 5.653 -3.477 -5.021 1.00 94.12 108 HIS A O 1
ATOM 837 N N . MET A 1 109 ? 4.680 -1.888 -3.762 1.00 92.56 109 MET A N 1
ATOM 838 C CA . MET A 1 109 ? 5.101 -2.455 -2.478 1.00 92.56 109 MET A CA 1
ATOM 839 C C . MET A 1 109 ? 4.493 -3.848 -2.268 1.00 92.56 109 MET A C 1
ATOM 841 O O . MET A 1 109 ? 5.191 -4.769 -1.871 1.00 92.56 109 MET A O 1
ATOM 845 N N . ALA A 1 110 ? 3.204 -4.041 -2.547 1.00 93.12 110 ALA A N 1
ATOM 846 C CA . ALA A 1 110 ? 2.578 -5.353 -2.395 1.00 93.12 110 ALA A CA 1
ATOM 847 C C . ALA A 1 110 ? 3.192 -6.402 -3.344 1.00 93.12 110 ALA A C 1
ATOM 849 O O . ALA A 1 110 ? 3.435 -7.530 -2.918 1.00 93.12 110 ALA A O 1
ATOM 850 N N . ALA A 1 111 ? 3.478 -6.020 -4.593 1.00 92.62 111 ALA A N 1
ATOM 851 C CA . ALA A 1 111 ? 4.105 -6.882 -5.594 1.00 92.62 111 ALA A CA 1
ATOM 852 C C . ALA A 1 111 ? 5.543 -7.269 -5.224 1.00 92.62 111 ALA A C 1
ATOM 854 O O . ALA A 1 111 ? 5.834 -8.455 -5.117 1.00 92.62 111 ALA A O 1
ATOM 855 N N . ALA A 1 112 ? 6.390 -6.290 -4.890 1.00 91.38 112 ALA A N 1
ATOM 856 C CA . ALA A 1 112 ? 7.794 -6.511 -4.525 1.00 91.38 112 ALA A CA 1
ATOM 857 C C . ALA A 1 112 ? 7.991 -7.455 -3.324 1.00 91.38 112 ALA A C 1
ATOM 859 O O . ALA A 1 112 ? 9.050 -8.060 -3.164 1.00 91.38 112 ALA A O 1
ATOM 860 N N . TYR A 1 113 ? 6.978 -7.563 -2.458 1.00 89.56 113 TYR A N 1
ATOM 861 C CA . TYR A 1 113 ? 6.979 -8.430 -1.279 1.00 89.56 113 TYR A CA 1
ATOM 862 C C . TYR A 1 113 ? 6.025 -9.630 -1.408 1.00 89.56 113 TYR A C 1
ATOM 864 O O . TYR A 1 113 ? 5.741 -10.284 -0.401 1.00 89.56 113 TYR A O 1
ATOM 872 N N . TYR A 1 114 ? 5.536 -9.931 -2.617 1.00 92.25 114 TYR A N 1
ATOM 873 C CA . TYR A 1 114 ? 4.691 -11.093 -2.928 1.00 92.25 114 TYR A CA 1
ATOM 874 C C . TYR A 1 114 ? 3.431 -11.195 -2.046 1.00 92.25 114 TYR A C 1
ATOM 876 O O . TYR A 1 114 ? 3.032 -12.267 -1.587 1.00 92.25 114 TYR A O 1
ATOM 884 N N . ARG A 1 115 ? 2.791 -10.056 -1.755 1.00 93.62 115 ARG A N 1
ATOM 885 C CA . ARG A 1 115 ? 1.604 -9.972 -0.886 1.00 93.62 115 ARG A CA 1
ATOM 886 C C . ARG A 1 115 ? 0.318 -10.144 -1.684 1.00 93.62 115 ARG A C 1
ATOM 888 O O . ARG A 1 115 ? -0.455 -9.200 -1.827 1.00 93.62 115 ARG A O 1
ATOM 895 N N . GLU A 1 116 ? 0.068 -11.354 -2.179 1.00 92.94 116 GLU A N 1
ATOM 896 C CA . GLU A 1 116 ? -1.082 -11.656 -3.049 1.00 92.94 116 GLU A CA 1
ATOM 897 C C . GLU A 1 116 ? -2.427 -11.148 -2.519 1.00 92.94 116 GLU A C 1
ATOM 899 O O . GLU A 1 116 ? -3.217 -10.569 -3.264 1.00 92.94 116 GLU A O 1
ATOM 904 N N . ASP A 1 117 ? -2.696 -11.351 -1.231 1.00 93.88 117 ASP A N 1
ATOM 905 C CA . ASP A 1 117 ? -3.966 -10.960 -0.621 1.00 93.88 117 ASP A CA 1
ATOM 906 C C . ASP A 1 117 ? -4.166 -9.443 -0.615 1.00 93.88 117 ASP A C 1
ATOM 908 O O . ASP A 1 117 ? -5.280 -8.959 -0.821 1.00 93.88 117 ASP A O 1
ATOM 912 N N . VAL A 1 118 ? -3.081 -8.692 -0.427 1.00 94.06 118 VAL A N 1
ATOM 913 C CA . VAL A 1 118 ? -3.082 -7.230 -0.513 1.00 94.06 118 VAL A CA 1
ATOM 914 C C . VAL A 1 118 ? -3.202 -6.778 -1.964 1.00 94.06 118 VAL A C 1
ATOM 916 O O . VAL A 1 118 ? -3.961 -5.854 -2.236 1.00 94.06 118 VAL A O 1
ATOM 919 N N . ILE A 1 119 ? -2.508 -7.429 -2.903 1.00 93.81 119 ILE A N 1
ATOM 920 C CA . ILE A 1 119 ? -2.611 -7.126 -4.341 1.00 93.81 119 ILE A CA 1
ATOM 921 C C . ILE A 1 119 ? -4.068 -7.257 -4.795 1.00 93.81 119 ILE A C 1
ATOM 923 O O . ILE A 1 119 ? -4.610 -6.335 -5.404 1.00 93.81 119 ILE A O 1
ATOM 927 N N . LYS A 1 120 ? -4.727 -8.370 -4.445 1.00 93.62 120 LYS A N 1
ATOM 928 C CA . LYS A 1 120 ? -6.146 -8.609 -4.750 1.00 93.62 120 LYS A CA 1
ATOM 929 C C . LYS A 1 120 ? -7.035 -7.513 -4.155 1.00 93.62 120 LYS A C 1
ATOM 931 O O . LYS A 1 120 ? -7.924 -7.013 -4.841 1.00 93.62 120 LYS A O 1
ATOM 936 N N . GLU A 1 121 ? -6.781 -7.115 -2.909 1.00 94.19 121 GLU A N 1
ATOM 937 C CA . GLU A 1 121 ? -7.556 -6.069 -2.232 1.00 94.19 121 GLU A CA 1
ATOM 938 C C . GLU A 1 121 ? -7.357 -4.684 -2.873 1.00 94.19 121 GLU A C 1
ATOM 940 O O . GLU A 1 121 ? -8.330 -3.969 -3.110 1.00 94.19 121 GLU A O 1
ATOM 945 N N . LEU A 1 122 ? -6.121 -4.314 -3.217 1.00 92.38 122 LEU A N 1
ATOM 946 C CA . LEU A 1 122 ? -5.804 -3.046 -3.881 1.00 92.38 122 LEU A CA 1
ATOM 947 C C . LEU A 1 122 ? -6.438 -2.967 -5.277 1.00 92.38 122 LEU A C 1
ATOM 949 O O . LEU A 1 122 ? -7.054 -1.956 -5.614 1.00 92.38 122 LEU A O 1
ATOM 953 N N . LEU A 1 123 ? -6.348 -4.037 -6.072 1.00 91.56 123 LEU A N 1
ATOM 954 C CA . LEU A 1 123 ? -6.953 -4.091 -7.409 1.00 91.56 123 LEU A CA 1
ATOM 955 C C . LEU A 1 123 ? -8.484 -4.031 -7.351 1.00 91.56 123 LEU A C 1
ATOM 957 O O . LEU A 1 123 ? -9.105 -3.347 -8.163 1.00 91.56 123 LEU A O 1
ATOM 961 N N . LYS A 1 124 ? -9.099 -4.683 -6.356 1.00 92.75 124 LYS A N 1
ATOM 962 C CA . LYS A 1 124 ? -10.547 -4.594 -6.109 1.00 92.75 124 LYS A CA 1
ATOM 963 C C . LYS A 1 124 ? -10.998 -3.159 -5.810 1.00 92.75 124 LYS A C 1
ATOM 965 O O . LYS A 1 124 ? -12.107 -2.785 -6.178 1.00 92.75 124 LYS A O 1
ATOM 970 N N . ASN A 1 125 ? -10.134 -2.360 -5.185 1.00 90.19 125 ASN A N 1
ATOM 971 C CA . ASN A 1 125 ? -10.375 -0.953 -4.864 1.00 90.19 125 ASN A CA 1
ATOM 972 C C . ASN A 1 125 ? -9.822 0.012 -5.934 1.00 90.19 125 ASN A C 1
ATOM 974 O O . ASN A 1 125 ? -9.543 1.170 -5.637 1.00 90.19 125 ASN A O 1
ATOM 978 N N . LEU A 1 126 ? -9.695 -0.448 -7.186 1.00 89.00 126 LEU A N 1
ATOM 979 C CA . LEU A 1 126 ? -9.330 0.368 -8.353 1.00 89.00 126 LEU A CA 1
ATOM 980 C C . LEU A 1 126 ? -7.910 0.970 -8.302 1.00 89.00 126 LEU A C 1
ATOM 982 O O . LEU A 1 126 ? -7.651 2.015 -8.908 1.00 89.00 126 LEU A O 1
ATOM 986 N N . ALA A 1 127 ? -6.963 0.311 -7.623 1.00 90.56 127 ALA A N 1
ATOM 987 C CA . ALA A 1 127 ? -5.548 0.661 -7.745 1.00 90.56 127 ALA A CA 1
ATOM 988 C C . ALA A 1 127 ? -5.088 0.508 -9.203 1.00 90.56 127 ALA A C 1
ATOM 990 O O . ALA A 1 127 ? -5.393 -0.493 -9.852 1.00 90.56 127 ALA A O 1
ATOM 991 N N . ASN A 1 128 ? -4.337 1.484 -9.718 1.00 92.31 128 ASN A N 1
ATOM 992 C CA . ASN A 1 128 ? -3.879 1.475 -11.104 1.00 92.31 128 ASN A CA 1
ATOM 993 C C . ASN A 1 128 ? -2.587 0.637 -11.245 1.00 92.31 128 ASN A C 1
ATOM 995 O O . ASN A 1 128 ? -1.547 1.049 -10.721 1.00 92.31 128 ASN A O 1
ATOM 999 N N . PRO A 1 129 ? -2.610 -0.497 -11.975 1.00 91.38 129 PRO A N 1
ATOM 1000 C CA . PRO A 1 129 ? -1.442 -1.363 -12.148 1.00 91.38 129 PRO A CA 1
ATOM 1001 C C . PRO A 1 129 ? -0.426 -0.849 -13.175 1.00 91.38 129 PRO A C 1
ATOM 1003 O O . PRO A 1 129 ? 0.676 -1.386 -13.251 1.00 91.38 129 PRO A O 1
ATOM 1006 N N . PHE A 1 130 ? -0.777 0.171 -13.962 1.00 92.62 130 PHE A N 1
ATOM 1007 C CA . PHE A 1 130 ? 0.060 0.702 -15.043 1.00 92.62 130 PHE A CA 1
ATOM 1008 C C . PHE A 1 130 ? 0.942 1.877 -14.617 1.00 92.62 130 PHE A C 1
ATOM 1010 O O . PHE A 1 130 ? 1.717 2.381 -15.425 1.00 92.62 130 PHE A O 1
ATOM 1017 N N . ILE A 1 131 ? 0.822 2.343 -13.370 1.00 92.62 131 ILE A N 1
ATOM 1018 C CA . ILE A 1 131 ? 1.728 3.367 -12.842 1.00 92.62 131 ILE A CA 1
ATOM 1019 C C . ILE A 1 131 ? 3.134 2.779 -12.794 1.00 92.62 131 ILE A C 1
ATOM 1021 O O . ILE A 1 131 ? 3.298 1.637 -12.370 1.00 92.62 131 ILE A O 1
ATOM 1025 N N . THR A 1 132 ? 4.122 3.571 -13.198 1.00 93.75 132 THR A N 1
ATOM 1026 C CA . THR A 1 132 ? 5.534 3.221 -13.088 1.00 93.75 132 THR A CA 1
ATOM 1027 C C . THR A 1 132 ? 6.194 3.920 -11.902 1.00 93.75 132 THR A C 1
ATOM 1029 O O . THR A 1 132 ? 5.857 5.058 -11.539 1.00 93.75 132 THR A O 1
ATOM 1032 N N . ASP A 1 133 ? 7.160 3.245 -11.293 1.00 92.25 133 ASP A N 1
ATOM 1033 C CA . ASP A 1 133 ? 8.088 3.854 -10.347 1.00 92.25 133 ASP A CA 1
ATOM 1034 C C . ASP A 1 133 ? 9.125 4.750 -11.062 1.00 92.25 133 ASP A C 1
ATOM 1036 O O . ASP A 1 133 ? 9.019 5.032 -12.260 1.00 92.25 133 ASP A O 1
ATOM 1040 N N . ASN A 1 134 ? 10.109 5.267 -10.322 1.00 92.50 134 ASN A N 1
ATOM 1041 C CA . ASN A 1 134 ? 11.173 6.101 -10.898 1.00 92.50 134 ASN A CA 1
ATOM 1042 C C . ASN A 1 134 ? 12.178 5.311 -11.759 1.00 92.50 134 ASN A C 1
ATOM 1044 O O . ASN A 1 134 ? 13.046 5.922 -12.379 1.00 92.50 134 ASN A O 1
ATOM 1048 N N . TYR A 1 135 ? 12.072 3.983 -11.793 1.00 91.12 135 TYR A N 1
ATOM 1049 C CA . TYR A 1 135 ? 12.887 3.074 -12.596 1.00 91.12 135 TYR A CA 1
ATOM 1050 C C . TYR A 1 135 ? 12.109 2.512 -13.792 1.00 91.12 135 TYR A C 1
ATOM 1052 O O . TYR A 1 135 ? 12.549 1.539 -14.397 1.00 91.12 135 TYR A O 1
ATOM 1060 N N . GLU A 1 136 ? 10.957 3.107 -14.117 1.00 93.19 136 GLU A N 1
ATOM 1061 C CA . GLU A 1 136 ? 10.066 2.681 -15.204 1.00 93.19 136 GLU A CA 1
ATOM 1062 C C . GLU A 1 136 ? 9.451 1.283 -15.000 1.00 93.19 136 GLU A C 1
ATOM 1064 O O . GLU A 1 136 ? 8.833 0.728 -15.908 1.00 93.19 136 GLU A O 1
ATOM 1069 N N . ASN A 1 137 ? 9.530 0.734 -13.785 1.00 91.31 137 ASN A N 1
ATOM 1070 C CA . ASN A 1 137 ? 8.909 -0.540 -13.454 1.00 91.31 137 ASN A CA 1
ATOM 1071 C C . ASN A 1 137 ? 7.452 -0.320 -13.063 1.00 91.31 137 ASN A C 1
ATOM 1073 O O . ASN A 1 137 ? 7.146 0.512 -12.214 1.00 91.31 137 ASN A O 1
ATOM 1077 N N . THR A 1 138 ? 6.550 -1.103 -13.649 1.00 94.06 138 THR A N 1
ATOM 1078 C CA . THR A 1 138 ? 5.190 -1.272 -13.111 1.00 94.06 138 THR A CA 1
ATOM 1079 C C . THR A 1 138 ? 5.197 -2.270 -11.957 1.00 94.06 138 THR A C 1
ATOM 1081 O O . THR A 1 138 ? 6.141 -3.046 -11.804 1.00 94.06 138 THR A O 1
ATOM 1084 N N . ALA A 1 139 ? 4.108 -2.340 -11.189 1.00 88.56 139 ALA A N 1
ATOM 1085 C CA . ALA A 1 139 ? 3.986 -3.326 -10.114 1.00 88.56 139 ALA A CA 1
ATOM 1086 C C . ALA A 1 139 ? 4.215 -4.772 -10.598 1.00 88.56 139 ALA A C 1
ATOM 1088 O O . ALA A 1 139 ? 4.791 -5.567 -9.868 1.00 88.56 139 ALA A O 1
ATOM 1089 N N . LEU A 1 140 ? 3.836 -5.101 -11.839 1.00 89.62 140 LEU A N 1
ATOM 1090 C CA . LEU A 1 140 ? 4.052 -6.434 -12.408 1.00 89.62 140 LEU A CA 1
ATOM 1091 C C . LEU A 1 140 ? 5.535 -6.750 -12.654 1.00 89.62 140 LEU A C 1
ATOM 1093 O O . LEU A 1 140 ? 5.926 -7.903 -12.541 1.00 89.62 140 LEU A O 1
ATOM 1097 N N . HIS A 1 141 ? 6.364 -5.748 -12.958 1.00 89.06 141 HIS A N 1
ATOM 1098 C CA . HIS A 1 141 ? 7.808 -5.954 -13.122 1.00 89.06 141 HIS A CA 1
ATOM 1099 C C . HIS A 1 141 ? 8.498 -6.327 -11.800 1.00 89.06 141 HIS A C 1
ATOM 1101 O O . HIS A 1 141 ? 9.612 -6.843 -11.822 1.00 89.06 141 HIS A O 1
ATOM 1107 N N . LEU A 1 142 ? 7.853 -6.047 -10.661 1.00 82.94 142 LEU A N 1
ATOM 1108 C CA . LEU A 1 142 ? 8.371 -6.314 -9.319 1.00 82.94 142 LEU A CA 1
ATOM 1109 C C . LEU A 1 142 ? 7.791 -7.591 -8.683 1.00 82.94 142 LEU A C 1
ATOM 1111 O O . LEU A 1 142 ? 8.166 -7.899 -7.554 1.00 82.94 142 LEU A O 1
ATOM 1115 N N . ALA A 1 143 ? 6.853 -8.267 -9.357 1.00 79.00 143 ALA A N 1
ATOM 1116 C CA . ALA A 1 143 ? 6.113 -9.426 -8.849 1.00 79.00 143 ALA A CA 1
ATOM 1117 C C . ALA A 1 143 ? 6.803 -10.772 -9.119 1.00 79.00 143 ALA A C 1
ATOM 1119 O O . ALA A 1 143 ? 7.707 -10.838 -9.981 1.00 79.00 143 ALA A O 1
#

Organism: NCBI:txid70186

Foldseek 3Di:
DDDDDPDDPPDDCPDDDDDDVCVVVDDLPPDLAVNQVQLLVCLVVVVVVSNVVSVVSPHDQCRADPQQDGSLLSCLLSLVLVSNLSCLVVDDLVSQCRATNQQDGSLLSNLLNVNVSSNVVSVVSVHDQCRAGPVRDGSPNND

Radius of gyration: 15.52 Å; chains: 1; bounding box: 35×30×46 Å

InterPro domains:
  IPR002110 Ankyrin repeat [PF12796] (26-91)
  IPR002110 Ankyrin repeat [PF12796] (93-143)
  IPR002110 Ankyrin repeat [PS50088] (67-90)
  IPR002110 Ankyrin repeat [PS50088] (102-134)
  IPR002110 Ankyrin repeat [SM00248] (34-63)
  IPR002110 Ankyrin repeat [SM00248] (67-98)
  IPR002110 Ankyrin repeat [SM00248] (102-131)
  IPR036770 Ankyrin repeat-containing domain superfamily [G3DSA:1.25.40.20] (8-143)
  IPR036770 Ankyrin repeat-containing domain superfamily [SSF48403] (25-143)